Protein AF-A0A520JIV1-F1 (afdb_monomer)

Sequence (71 aa):
MSSFDLRRFVAHGFGGHGKALGLHFHAEGPGWVELALPYDARLIGDPGRGVLASGPIVTMMDMATSLSVWV

Radius of gyration: 13.65 Å; Cα contacts (8 Å, |Δi|>4): 83; chains: 1; bounding box: 40×17×34 Å

Mean predicted aligned error: 3.37 Å

Nearest PDB structures (foldseek):
  1sbk-assembly1_A  TM=7.625E-01  e=7.072E-02  Escherichia coli
  1vi8-assembly1_B  TM=7.847E-01  e=8.646E-02  Escherichia coli
  3e8p-assembly1_D  TM=8.613E-01  e=1.806E-01  Shewanella oneidensis
  3e29-assembly1_D  TM=8.294E-01  e=1.689E-01  Bordetella bronchiseptica
  1vh5-assembly1_A  TM=7.765E-01  e=2.065E-01  Escherichia coli

pLDDT: mean 93.29, std 7.97, range [46.34, 97.75]

Secondary structure (DSSP, 8-state):
-PPP-HHHHHTT---HHHHHTT-EEEEEETTEEEEE----GGGEEETTTTEEPHHHHHHHHHHHHHHHTT-

Solvent-accessible surface area (backbone atoms only — not comparable to full-atom values): 4348 Å² total; per-residue (Å²): 128,86,78,71,59,63,70,69,56,56,72,74,52,54,59,73,6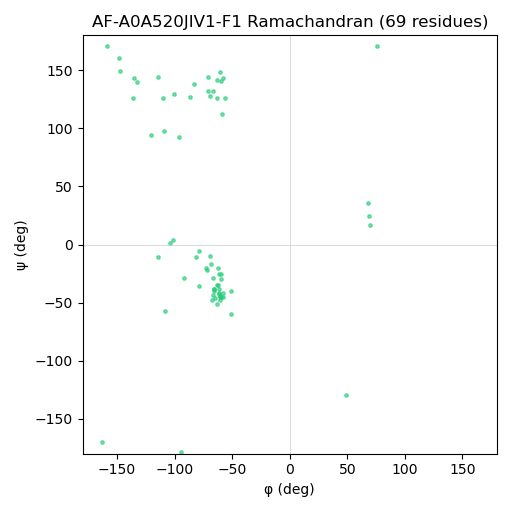8,41,43,76,61,53,46,41,87,71,51,72,47,90,63,36,45,42,65,42,70,63,91,52,83,91,50,40,64,38,80,92,76,67,39,67,33,65,64,67,54,52,53,51,50,53,51,28,56,66,54,14,80,67,67

Foldseek 3Di:
DPQDDLVVVCVVPDDDPCVVQVKHWDDDDQLWTDIDRDQDQVQAPDNVVSHGDCVSVVVRVVVRNVSSVRD

Structure (mmCIF, N/CA/C/O backbone):
data_AF-A0A520JIV1-F1
#
_entr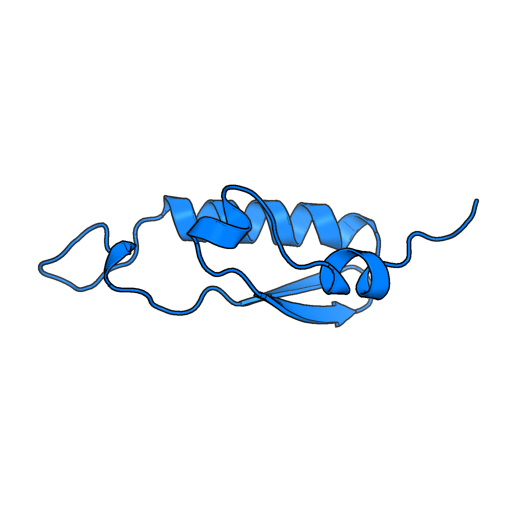y.id   AF-A0A520JIV1-F1
#
loop_
_atom_site.group_PDB
_atom_site.id
_atom_site.typ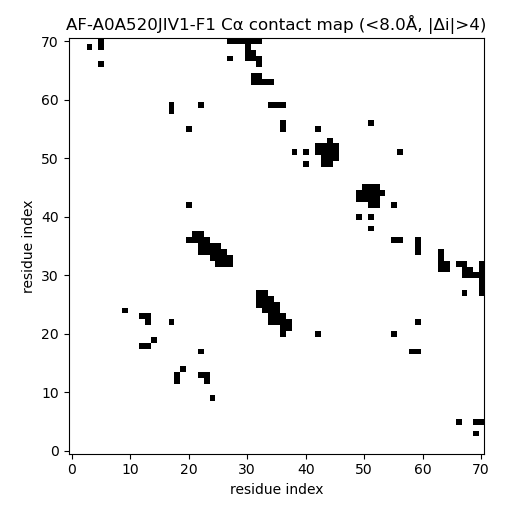e_symbol
_atom_site.label_atom_id
_atom_site.label_alt_id
_atom_site.label_comp_id
_atom_site.label_asym_id
_atom_site.label_entity_id
_atom_site.label_seq_id
_atom_site.pdbx_PDB_ins_code
_atom_site.Cartn_x
_atom_site.Cartn_y
_atom_site.Cartn_z
_atom_site.occupancy
_atom_site.B_iso_or_equiv
_atom_site.auth_seq_id
_atom_site.auth_comp_id
_atom_site.auth_asym_id
_atom_site.auth_atom_id
_atom_site.pdbx_PDB_model_num
ATOM 1 N N . MET A 1 1 ? 21.614 2.727 -19.924 1.00 46.34 1 MET A N 1
ATOM 2 C CA . MET A 1 1 ? 21.205 2.594 -18.512 1.00 46.34 1 MET A CA 1
ATOM 3 C C . MET A 1 1 ? 20.687 1.184 -18.301 1.00 46.34 1 MET A C 1
ATOM 5 O O . MET A 1 1 ? 19.904 0.741 -19.129 1.00 46.34 1 MET A O 1
ATOM 9 N N . SER A 1 2 ? 21.138 0.473 -17.263 1.00 56.00 2 SER A N 1
ATOM 10 C CA . SER A 1 2 ? 20.472 -0.769 -16.840 1.00 56.00 2 SER A CA 1
ATOM 11 C C . SER A 1 2 ? 19.011 -0.434 -16.547 1.00 56.00 2 SER A C 1
ATOM 13 O O . SER A 1 2 ? 18.774 0.511 -15.793 1.00 56.00 2 SER A O 1
ATOM 15 N N . SER A 1 3 ? 18.048 -1.139 -17.149 1.00 78.12 3 SER A N 1
ATOM 16 C CA . SER A 1 3 ? 16.650 -0.976 -16.745 1.00 78.12 3 SER A CA 1
ATOM 17 C C . SER A 1 3 ? 16.515 -1.433 -15.293 1.00 78.12 3 SER A C 1
ATOM 19 O O . SER A 1 3 ? 17.195 -2.369 -14.861 1.00 78.12 3 SER A O 1
ATOM 21 N N . PHE A 1 4 ? 15.698 -0.730 -14.518 1.00 88.31 4 PHE A N 1
ATOM 22 C CA . PHE A 1 4 ? 15.352 -1.158 -13.170 1.00 88.31 4 PHE A CA 1
ATOM 23 C C . PHE A 1 4 ? 14.531 -2.452 -13.260 1.00 88.31 4 PHE A C 1
ATOM 25 O O . PHE A 1 4 ? 13.614 -2.542 -14.071 1.00 88.31 4 PHE A O 1
ATOM 32 N N . ASP A 1 5 ? 14.885 -3.466 -12.470 1.00 91.44 5 ASP A N 1
ATOM 33 C CA . ASP A 1 5 ? 14.141 -4.729 -12.397 1.00 91.44 5 ASP A CA 1
ATOM 34 C C . ASP A 1 5 ? 13.184 -4.666 -11.200 1.00 91.44 5 ASP A C 1
ATOM 36 O O . ASP A 1 5 ? 13.566 -4.957 -10.059 1.00 91.44 5 ASP A O 1
ATOM 40 N N . LEU A 1 6 ? 11.945 -4.233 -11.467 1.00 91.88 6 LEU A N 1
ATOM 41 C CA . LEU A 1 6 ? 10.924 -4.049 -10.437 1.00 91.88 6 LEU A CA 1
ATOM 42 C C . LEU A 1 6 ? 10.603 -5.366 -9.724 1.00 91.88 6 LEU A C 1
ATOM 44 O O . LEU A 1 6 ? 10.543 -5.388 -8.494 1.00 91.88 6 LEU A O 1
ATOM 48 N N . ARG A 1 7 ? 10.491 -6.479 -10.459 1.00 91.81 7 ARG A N 1
ATOM 49 C CA . ARG A 1 7 ? 10.207 -7.800 -9.875 1.00 91.81 7 ARG A CA 1
ATOM 50 C C . ARG A 1 7 ? 11.275 -8.230 -8.890 1.00 91.81 7 ARG A C 1
ATOM 52 O O . ARG A 1 7 ? 10.955 -8.713 -7.804 1.00 91.81 7 ARG A O 1
ATOM 59 N N . ARG A 1 8 ? 12.545 -8.041 -9.243 1.00 92.19 8 ARG A N 1
ATOM 60 C CA . ARG A 1 8 ? 13.654 -8.359 -8.344 1.00 92.19 8 ARG A CA 1
ATOM 61 C C . ARG A 1 8 ? 13.657 -7.463 -7.109 1.00 92.19 8 ARG A C 1
ATOM 63 O O . ARG A 1 8 ? 13.943 -7.955 -6.020 1.00 92.19 8 ARG A O 1
ATOM 70 N N . PHE A 1 9 ? 13.323 -6.183 -7.262 1.00 91.69 9 PHE A N 1
ATOM 71 C CA . PHE A 1 9 ? 13.213 -5.249 -6.144 1.00 91.69 9 PHE A CA 1
ATOM 72 C C . PHE A 1 9 ? 12.102 -5.658 -5.162 1.00 91.69 9 PHE A C 1
ATOM 74 O O . PHE A 1 9 ? 12.360 -5.802 -3.967 1.00 91.69 9 PHE A O 1
ATOM 81 N N . VAL A 1 10 ? 10.885 -5.921 -5.652 1.00 92.81 10 VAL A N 1
ATOM 82 C CA . VAL A 1 10 ? 9.739 -6.278 -4.792 1.00 92.81 10 VAL A CA 1
ATOM 83 C C . VAL A 1 10 ? 9.832 -7.691 -4.213 1.00 92.81 10 VAL A C 1
ATOM 85 O O . VAL A 1 10 ? 9.222 -7.960 -3.179 1.00 92.81 10 VAL A O 1
ATOM 88 N N . ALA A 1 11 ? 10.636 -8.584 -4.803 1.00 91.50 11 ALA A N 1
ATOM 89 C CA . ALA A 1 11 ? 10.895 -9.918 -4.256 1.00 91.50 11 ALA A CA 1
ATOM 90 C C . ALA A 1 11 ? 11.576 -9.888 -2.874 1.00 91.50 11 ALA A C 1
ATOM 92 O O . ALA A 1 11 ? 11.508 -10.867 -2.133 1.00 91.50 11 ALA A O 1
ATOM 93 N N . HIS A 1 12 ? 12.220 -8.777 -2.497 1.00 86.88 12 HIS A N 1
ATOM 94 C CA . HIS A 1 12 ? 12.765 -8.578 -1.148 1.00 86.88 12 HIS A CA 1
ATOM 95 C C . HIS A 1 12 ? 11.697 -8.175 -0.116 1.00 86.88 12 HIS A C 1
ATOM 97 O O . HIS A 1 12 ? 11.980 -8.132 1.082 1.00 86.88 12 HIS A O 1
ATOM 103 N N . GLY A 1 13 ? 10.462 -7.944 -0.568 1.00 85.44 13 GLY A N 1
ATOM 104 C CA . GLY A 1 13 ? 9.344 -7.502 0.252 1.00 85.44 13 GLY A CA 1
ATOM 105 C C . GLY A 1 13 ? 9.422 -6.020 0.618 1.00 85.44 13 GLY A C 1
ATOM 106 O O . GLY A 1 13 ? 10.422 -5.337 0.397 1.00 85.44 13 GLY A O 1
ATOM 107 N N . PHE A 1 14 ? 8.340 -5.509 1.202 1.00 89.19 14 PHE A N 1
ATOM 108 C CA . PHE A 1 14 ? 8.303 -4.138 1.698 1.00 89.19 14 PHE A CA 1
ATOM 109 C C . PHE A 1 14 ? 8.914 -4.051 3.097 1.00 89.19 14 PHE A C 1
ATOM 111 O O . PHE A 1 14 ? 8.663 -4.898 3.954 1.00 89.19 14 PHE A O 1
ATOM 118 N N . GLY A 1 15 ? 9.713 -3.009 3.333 1.00 90.62 15 GLY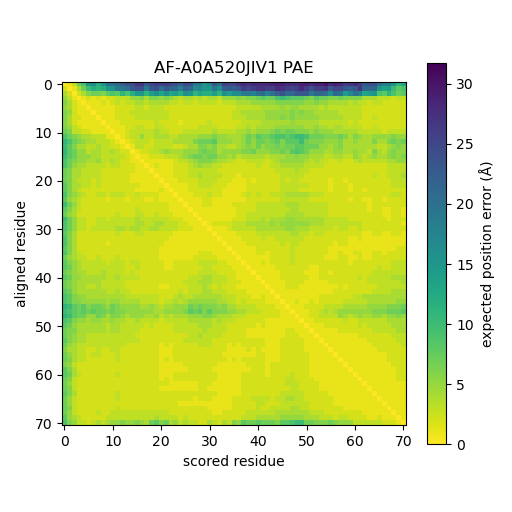 A N 1
ATOM 119 C CA . GLY A 1 15 ? 10.218 -2.631 4.654 1.00 90.62 15 GLY A CA 1
ATOM 120 C C . GLY A 1 15 ? 9.340 -1.575 5.334 1.00 90.62 15 GLY A C 1
ATOM 121 O O . GLY A 1 15 ? 8.326 -1.142 4.786 1.00 90.62 15 GLY A O 1
ATOM 122 N N . GLY A 1 16 ? 9.743 -1.142 6.534 1.00 91.19 16 GLY A N 1
ATOM 123 C CA . GLY A 1 16 ? 9.154 0.010 7.232 1.00 91.19 16 GLY A CA 1
ATOM 124 C C . GLY A 1 16 ? 7.622 -0.013 7.301 1.00 91.19 16 GLY A C 1
ATOM 125 O O . GLY A 1 16 ? 7.025 -1.021 7.684 1.00 91.19 16 GLY A O 1
ATOM 126 N N . HIS A 1 17 ? 6.996 1.098 6.903 1.00 90.56 17 HIS A N 1
ATOM 127 C CA . HIS A 1 17 ? 5.539 1.239 6.870 1.00 90.56 17 HIS A CA 1
ATOM 128 C C . HIS A 1 17 ? 4.864 0.188 5.981 1.00 90.56 17 HIS A C 1
ATOM 130 O O . HIS A 1 17 ? 3.874 -0.396 6.404 1.00 90.56 17 HIS A O 1
ATOM 136 N N . GLY A 1 18 ? 5.418 -0.131 4.806 1.00 92.12 18 GLY A N 1
ATOM 137 C CA . GLY A 1 18 ? 4.828 -1.140 3.922 1.00 92.12 18 GLY A CA 1
ATOM 138 C C . GLY A 1 18 ? 4.763 -2.527 4.569 1.00 92.12 18 GLY A C 1
ATOM 139 O O . GLY A 1 18 ? 3.745 -3.207 4.462 1.00 92.12 18 GLY A O 1
ATOM 140 N N . LYS A 1 19 ? 5.792 -2.903 5.345 1.00 94.38 19 LYS A N 1
ATOM 141 C CA . LYS A 1 19 ? 5.763 -4.123 6.169 1.00 94.38 19 LYS A CA 1
ATOM 142 C C . LYS A 1 19 ? 4.709 -4.051 7.268 1.00 94.38 19 LYS A C 1
ATOM 144 O O . LYS A 1 19 ? 3.986 -5.016 7.488 1.00 94.38 19 LYS A O 1
ATOM 149 N N . ALA A 1 20 ? 4.655 -2.928 7.984 1.00 94.62 20 ALA A N 1
ATOM 150 C CA . ALA A 1 20 ? 3.740 -2.738 9.108 1.00 94.62 20 ALA A CA 1
ATOM 151 C C . ALA A 1 20 ? 2.267 -2.807 8.674 1.00 94.62 20 ALA A C 1
ATOM 153 O O . ALA A 1 20 ? 1.439 -3.341 9.407 1.00 94.62 20 ALA A O 1
ATOM 154 N N . LEU A 1 21 ? 1.972 -2.310 7.471 1.00 96.06 21 LEU A N 1
ATOM 155 C CA . LEU A 1 21 ? 0.650 -2.340 6.849 1.00 96.06 21 LEU A CA 1
ATOM 156 C C . LEU A 1 21 ? 0.311 -3.682 6.182 1.00 96.06 21 LEU A C 1
ATOM 158 O O . LEU A 1 21 ? -0.834 -3.881 5.795 1.00 96.06 21 LEU A O 1
ATOM 162 N N . GLY A 1 22 ? 1.280 -4.592 6.030 1.00 95.69 22 GLY A N 1
ATOM 163 C CA . GLY A 1 22 ? 1.073 -5.858 5.322 1.00 95.69 22 GLY A CA 1
ATOM 164 C C . GLY A 1 22 ? 0.850 -5.674 3.821 1.00 95.69 22 GLY A C 1
ATOM 165 O O . GLY A 1 22 ? 0.038 -6.379 3.234 1.00 95.69 22 GLY A O 1
ATOM 166 N N . LEU A 1 23 ? 1.525 -4.705 3.196 1.00 96.38 23 LEU A N 1
ATOM 167 C CA . LEU A 1 23 ? 1.427 -4.504 1.752 1.00 96.38 23 LEU A CA 1
ATOM 168 C C . LEU A 1 23 ? 2.132 -5.632 0.995 1.00 96.38 23 LEU A C 1
ATOM 170 O O . LEU A 1 23 ? 3.190 -6.113 1.409 1.00 96.38 23 LEU A O 1
ATOM 174 N N . HIS A 1 24 ? 1.564 -6.015 -0.146 1.00 94.75 24 HIS A N 1
ATOM 175 C CA . HIS A 1 24 ? 2.124 -7.033 -1.031 1.00 94.75 24 HIS A CA 1
ATOM 176 C C . HIS A 1 24 ? 2.070 -6.577 -2.487 1.00 94.75 24 HIS A C 1
ATOM 178 O O . HIS A 1 24 ? 1.113 -5.935 -2.913 1.00 94.75 24 HIS A O 1
ATOM 184 N N . PHE A 1 25 ? 3.103 -6.919 -3.255 1.00 95.88 25 PHE A N 1
ATOM 185 C CA . PHE A 1 25 ? 3.085 -6.726 -4.698 1.00 95.88 25 PHE A CA 1
ATOM 186 C C . PHE A 1 25 ? 2.104 -7.726 -5.307 1.00 95.88 25 PHE A C 1
ATOM 188 O O . PHE A 1 25 ? 2.144 -8.905 -4.950 1.00 95.88 25 PHE A O 1
ATOM 195 N N . HIS A 1 26 ? 1.229 -7.254 -6.192 1.00 96.06 26 HIS A N 1
ATOM 196 C CA . HIS A 1 26 ? 0.224 -8.089 -6.838 1.00 96.06 26 HIS A CA 1
ATOM 197 C C . HIS A 1 26 ? 0.574 -8.316 -8.310 1.00 96.06 26 HIS A C 1
ATOM 199 O O . HIS A 1 26 ? 0.743 -9.459 -8.737 1.00 96.06 26 HIS A O 1
ATOM 205 N N . ALA A 1 27 ? 0.726 -7.234 -9.075 1.00 96.50 27 ALA A N 1
ATOM 206 C CA . ALA A 1 27 ? 1.012 -7.283 -10.504 1.00 96.50 27 ALA A CA 1
ATOM 207 C C . ALA A 1 27 ? 1.647 -5.977 -11.008 1.00 96.50 27 ALA A C 1
ATOM 209 O O . ALA A 1 27 ? 1.710 -4.974 -10.300 1.00 96.50 27 ALA A O 1
ATOM 210 N N . GLU A 1 28 ? 2.113 -5.997 -12.253 1.00 96.25 28 GLU A N 1
ATOM 211 C CA . GLU A 1 28 ? 2.632 -4.834 -12.975 1.00 96.25 28 GLU A CA 1
ATOM 212 C C . GLU A 1 28 ? 2.335 -4.970 -14.473 1.00 96.25 28 GLU A C 1
ATOM 214 O O . GLU A 1 28 ? 2.144 -6.079 -14.988 1.00 96.25 28 GLU A O 1
ATOM 219 N N . GLY A 1 29 ? 2.375 -3.845 -15.176 1.00 94.12 29 GLY A N 1
ATOM 220 C CA . GLY A 1 29 ? 2.360 -3.767 -16.630 1.00 94.12 29 GLY A CA 1
ATOM 221 C C . GLY A 1 29 ? 2.831 -2.389 -17.106 1.00 94.12 29 GLY A C 1
ATOM 222 O O . GLY A 1 29 ? 3.325 -1.607 -16.296 1.00 94.12 29 GLY A O 1
ATOM 223 N N . PRO A 1 30 ? 2.689 -2.073 -18.406 1.00 93.75 30 PRO A N 1
ATOM 224 C CA . PRO A 1 30 ? 3.207 -0.822 -18.960 1.00 93.75 30 PRO A CA 1
ATOM 225 C C . PRO A 1 30 ? 2.601 0.405 -18.265 1.00 93.75 30 PRO A C 1
ATOM 227 O O . PRO A 1 30 ? 1.401 0.661 -18.403 1.00 93.75 30 PRO A O 1
ATOM 230 N N . GLY A 1 31 ? 3.420 1.150 -17.518 1.00 92.62 31 GLY A N 1
ATOM 231 C CA . GLY A 1 31 ? 3.009 2.346 -16.782 1.00 92.62 31 GLY A CA 1
ATOM 232 C C . GLY A 1 31 ? 2.092 2.109 -15.579 1.00 92.62 31 GLY A C 1
ATOM 233 O O . GLY A 1 31 ? 1.446 3.057 -15.127 1.00 92.62 31 GLY A O 1
ATOM 234 N N . TRP A 1 32 ? 1.982 0.880 -15.057 1.00 95.69 32 TRP A N 1
ATOM 235 C CA . TRP A 1 32 ? 1.159 0.613 -13.873 1.00 95.69 32 TRP A CA 1
ATOM 236 C C . TRP A 1 32 ? 1.703 -0.501 -12.977 1.00 95.69 32 TRP A C 1
ATOM 238 O O . TRP A 1 32 ? 2.307 -1.474 -13.426 1.00 95.69 32 TRP A O 1
ATOM 248 N N . VAL A 1 33 ? 1.421 -0.365 -11.681 1.00 97.62 33 VAL A N 1
ATOM 249 C CA . VAL A 1 33 ? 1.705 -1.363 -10.645 1.00 97.62 33 VAL A CA 1
ATOM 250 C C . VAL A 1 33 ? 0.464 -1.541 -9.786 1.00 97.62 33 VAL A C 1
ATOM 252 O O . VAL A 1 33 ? -0.207 -0.571 -9.439 1.00 97.62 33 VAL A O 1
ATOM 255 N N . GLU A 1 34 ? 0.182 -2.784 -9.420 1.00 97.75 34 GLU A N 1
ATOM 256 C CA . GLU A 1 34 ? -0.870 -3.154 -8.488 1.00 97.75 34 GLU A CA 1
ATOM 257 C C . GLU A 1 34 ? -0.252 -3.656 -7.182 1.00 97.75 34 GLU A C 1
ATOM 259 O O . GLU A 1 34 ? 0.571 -4.579 -7.157 1.00 97.75 34 GLU A O 1
ATOM 264 N N . LEU A 1 35 ? -0.678 -3.041 -6.081 1.00 97.50 35 LEU A N 1
ATOM 265 C CA . LEU A 1 35 ? -0.360 -3.458 -4.722 1.00 97.50 35 LEU A CA 1
ATOM 266 C C . LEU A 1 35 ? -1.639 -3.910 -4.024 1.00 97.50 35 LEU A C 1
ATOM 268 O O . LEU A 1 35 ? -2.699 -3.315 -4.205 1.00 97.50 35 LEU A O 1
ATOM 272 N N . ALA A 1 36 ? -1.520 -4.928 -3.179 1.00 97.00 36 ALA A N 1
ATOM 273 C CA . ALA A 1 36 ? -2.592 -5.374 -2.308 1.00 97.00 36 ALA A CA 1
ATOM 274 C C . ALA A 1 36 ? -2.379 -4.837 -0.888 1.00 97.00 36 ALA A C 1
A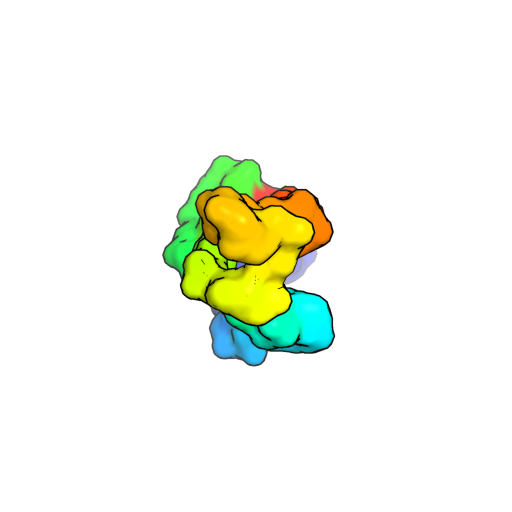TOM 276 O O . ALA A 1 36 ? -1.308 -5.025 -0.302 1.00 97.00 36 ALA A O 1
ATOM 277 N N . LEU A 1 37 ? -3.427 -4.228 -0.328 1.00 97.31 37 LEU A N 1
ATOM 278 C CA . LEU A 1 37 ? -3.577 -3.938 1.097 1.00 97.31 37 LEU A CA 1
ATOM 279 C C . LEU A 1 37 ? -4.670 -4.857 1.656 1.00 97.31 37 LEU A C 1
ATOM 281 O O . LEU A 1 37 ? -5.856 -4.568 1.477 1.00 97.31 37 LEU A O 1
ATOM 285 N N . PRO A 1 38 ? -4.304 -5.984 2.290 1.00 95.62 38 PRO A N 1
ATOM 286 C CA . PRO A 1 38 ? -5.271 -6.848 2.944 1.00 95.62 38 PRO A CA 1
ATOM 287 C C . PRO A 1 38 ? -6.050 -6.077 4.009 1.00 95.62 38 PRO A C 1
ATOM 289 O O . PRO A 1 38 ? -5.498 -5.238 4.722 1.00 95.62 38 PRO A O 1
ATOM 292 N N . TYR A 1 39 ? -7.337 -6.388 4.143 1.00 96.00 39 TYR A N 1
ATOM 293 C CA . TYR A 1 39 ? -8.116 -5.865 5.254 1.00 96.00 39 TYR A CA 1
ATOM 294 C C . TYR A 1 39 ? -7.543 -6.387 6.576 1.00 96.00 39 TYR A C 1
ATOM 296 O O . TYR A 1 39 ? -7.420 -7.596 6.775 1.00 96.00 39 TYR A O 1
ATOM 304 N N . ASP A 1 40 ? -7.232 -5.473 7.489 1.00 96.44 40 ASP A N 1
ATOM 305 C CA . ASP A 1 40 ? -6.712 -5.786 8.815 1.00 96.44 40 ASP A CA 1
ATOM 306 C C . ASP A 1 40 ? -7.421 -4.915 9.853 1.00 96.44 40 ASP A C 1
ATOM 308 O O . ASP A 1 40 ? -7.430 -3.686 9.758 1.00 96.44 40 ASP A O 1
ATOM 312 N N . ALA A 1 41 ? -8.000 -5.554 10.872 1.00 96.44 41 ALA A N 1
ATOM 313 C CA . ALA A 1 41 ? -8.736 -4.864 11.924 1.00 96.44 41 ALA A CA 1
ATOM 314 C C . ALA A 1 41 ? -7.880 -3.846 12.700 1.00 96.44 41 ALA A C 1
ATOM 316 O O . ALA A 1 41 ? -8.409 -2.869 13.224 1.00 96.44 41 ALA A O 1
ATOM 317 N N . ARG A 1 42 ? -6.553 -4.030 12.735 1.00 96.25 42 ARG A N 1
ATOM 318 C CA . ARG A 1 42 ? -5.603 -3.095 13.362 1.00 96.25 42 ARG A CA 1
ATO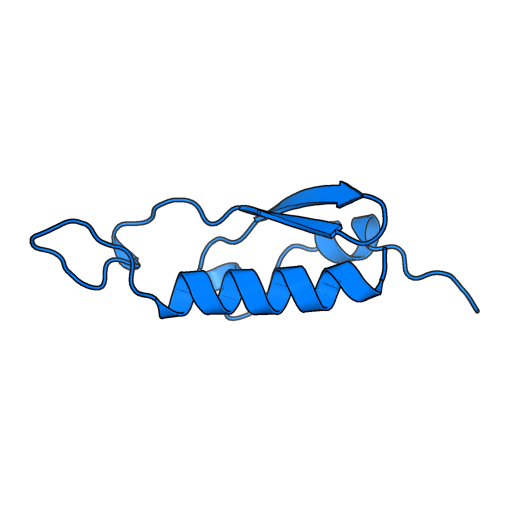M 319 C C . ARG A 1 42 ? -5.500 -1.760 12.619 1.00 96.25 42 ARG A C 1
ATOM 321 O O . ARG A 1 42 ? -4.987 -0.799 13.181 1.00 96.25 42 ARG A O 1
ATOM 328 N N . LEU A 1 43 ? -5.960 -1.707 11.368 1.00 97.25 43 LEU A N 1
ATOM 329 C CA . LEU A 1 43 ? -5.902 -0.537 10.487 1.00 97.25 43 LEU A CA 1
ATOM 330 C C . LEU A 1 43 ? -7.244 0.214 10.396 1.00 97.25 43 LEU A C 1
ATOM 332 O O . LEU A 1 43 ? -7.367 1.168 9.625 1.00 97.25 43 LEU A O 1
ATOM 336 N N . ILE A 1 44 ? -8.257 -0.204 11.160 1.00 97.75 44 ILE A N 1
ATOM 337 C CA . ILE A 1 44 ? -9.576 0.436 11.196 1.00 97.75 44 ILE A CA 1
ATOM 338 C C . ILE A 1 44 ? -9.478 1.816 11.864 1.00 97.75 44 ILE A C 1
ATOM 340 O O . ILE A 1 44 ? -8.980 1.943 12.980 1.00 97.75 44 ILE A O 1
ATOM 344 N N . GLY A 1 45 ? -9.993 2.844 11.185 1.00 97.12 45 GLY A N 1
ATOM 345 C CA . GLY A 1 45 ? -10.120 4.205 11.719 1.00 97.12 45 GLY A CA 1
ATOM 346 C C . GLY A 1 45 ? -11.470 4.475 12.393 1.00 97.12 45 GLY A C 1
ATOM 347 O O . GLY A 1 45 ? -11.534 5.273 13.324 1.00 97.12 45 GLY A O 1
ATOM 348 N N . ASP A 1 46 ? -12.535 3.791 11.957 1.00 96.62 46 ASP A N 1
ATOM 349 C CA . ASP A 1 46 ? -13.868 3.825 12.581 1.00 96.62 46 ASP A CA 1
ATOM 350 C C . ASP A 1 46 ? -14.279 2.406 13.026 1.00 96.62 46 ASP A C 1
ATOM 352 O O . ASP A 1 46 ? -14.816 1.633 12.219 1.00 96.62 46 ASP A O 1
ATOM 356 N N . PRO A 1 47 ? -14.031 2.041 14.302 1.00 93.31 47 PRO A N 1
ATOM 357 C CA . PRO A 1 47 ? -14.343 0.715 14.836 1.00 93.31 47 PRO A CA 1
ATOM 358 C C . PRO A 1 47 ? -15.824 0.345 14.769 1.00 93.31 47 PRO A C 1
ATOM 360 O O . PRO A 1 47 ? -16.145 -0.832 14.634 1.00 93.31 47 PRO A O 1
ATOM 363 N N . GLY A 1 48 ? -16.729 1.327 14.840 1.00 96.38 48 GLY A N 1
ATOM 364 C CA . GLY A 1 48 ? -18.171 1.081 14.798 1.00 96.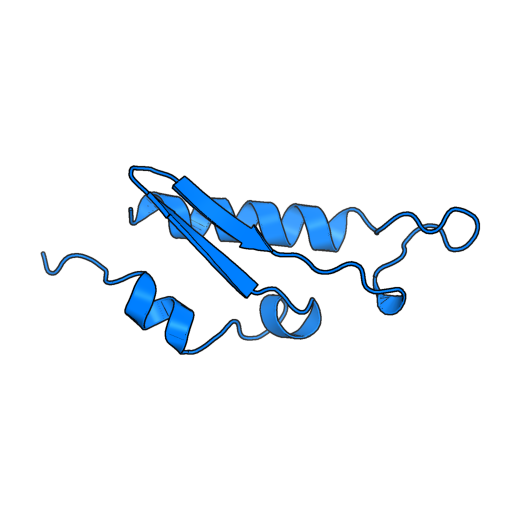38 48 GLY A CA 1
ATOM 365 C C . GLY A 1 48 ? -18.671 0.675 13.412 1.00 96.38 48 GLY A C 1
ATOM 366 O O . GLY A 1 48 ? -19.724 0.051 13.298 1.00 96.38 48 GLY A O 1
ATOM 367 N N . ARG A 1 49 ? -17.916 1.013 12.358 1.00 95.75 49 ARG A N 1
ATOM 368 C CA . ARG A 1 49 ? -18.266 0.724 10.958 1.00 95.75 49 ARG A CA 1
ATOM 369 C C . ARG A 1 49 ? -17.322 -0.259 10.269 1.00 95.75 49 ARG A C 1
ATOM 371 O O . ARG A 1 49 ? -17.627 -0.699 9.166 1.00 95.75 49 ARG A O 1
ATOM 378 N N . GLY A 1 50 ? -16.183 -0.582 10.880 1.00 96.19 50 GLY A N 1
ATOM 379 C CA . GLY A 1 50 ? -15.151 -1.417 10.260 1.00 96.19 50 GLY A CA 1
ATOM 380 C C . GLY A 1 50 ? -14.442 -0.735 9.085 1.00 96.19 50 GLY A C 1
ATOM 381 O O . GLY A 1 50 ? -13.941 -1.404 8.188 1.00 96.19 50 GLY A O 1
ATOM 382 N N . VAL A 1 51 ? -14.425 0.600 9.047 1.00 96.94 51 VAL A N 1
ATOM 383 C CA . VAL A 1 51 ? -13.832 1.351 7.930 1.00 96.94 51 VAL A CA 1
ATOM 384 C C . VAL A 1 51 ? -12.337 1.540 8.165 1.00 96.94 51 VAL A C 1
ATOM 386 O O . VAL A 1 51 ? -11.922 2.046 9.211 1.00 96.94 51 VAL A O 1
ATOM 389 N N . LEU A 1 52 ? -11.524 1.158 7.176 1.00 97.19 52 LEU A N 1
ATOM 390 C CA . LEU A 1 52 ? -10.079 1.381 7.193 1.00 97.19 52 LEU A CA 1
ATOM 391 C C . LEU A 1 52 ? -9.753 2.873 7.299 1.00 97.19 52 LEU A C 1
ATOM 393 O O . LEU A 1 52 ? -10.395 3.716 6.670 1.00 97.19 52 LEU A O 1
ATOM 397 N N . ALA A 1 53 ? -8.723 3.197 8.076 1.00 97.50 53 ALA A N 1
ATOM 398 C CA . ALA A 1 53 ? -8.169 4.539 8.081 1.00 97.50 53 ALA A CA 1
ATOM 399 C C . ALA A 1 53 ? -7.653 4.907 6.677 1.00 97.50 53 ALA A C 1
ATOM 401 O O . ALA A 1 53 ? -7.155 4.060 5.932 1.00 97.50 53 ALA A O 1
ATOM 402 N N . SER A 1 54 ? -7.724 6.192 6.321 1.00 97.00 54 SER A N 1
ATOM 403 C CA . SER A 1 54 ? -7.227 6.676 5.028 1.00 97.00 54 SER A CA 1
ATOM 404 C C . SER A 1 54 ? -5.707 6.561 4.897 1.00 97.00 54 SER A C 1
ATOM 406 O O . SER A 1 54 ? -5.214 6.362 3.793 1.00 97.00 54 SER A O 1
ATOM 408 N N . GLY A 1 55 ? -4.965 6.637 6.009 1.00 96.81 55 GLY A N 1
ATOM 409 C CA . GLY A 1 55 ? -3.500 6.553 6.032 1.00 96.81 55 GLY A CA 1
ATOM 410 C C . GLY A 1 55 ? -2.949 5.333 5.282 1.00 96.81 55 GLY A C 1
ATOM 411 O O . GLY A 1 55 ? -2.248 5.526 4.293 1.00 96.81 55 GLY A O 1
ATOM 412 N N . PRO A 1 56 ? -3.309 4.095 5.672 1.00 97.12 56 PRO A N 1
ATOM 413 C CA . PRO A 1 56 ? -2.927 2.880 4.950 1.00 97.12 56 PRO A CA 1
ATOM 414 C C . PRO A 1 56 ? -3.235 2.905 3.446 1.00 97.12 56 PRO A C 1
ATOM 416 O O . PRO A 1 56 ? -2.411 2.471 2.642 1.00 97.12 56 PRO A O 1
ATOM 419 N N . ILE A 1 57 ? -4.394 3.449 3.058 1.00 96.81 57 ILE A N 1
ATOM 420 C CA . ILE A 1 57 ? -4.824 3.546 1.655 1.00 96.81 57 ILE A CA 1
ATOM 421 C C . ILE A 1 57 ? -3.926 4.526 0.890 1.00 96.81 57 ILE A C 1
ATOM 423 O O . ILE A 1 57 ? -3.416 4.194 -0.176 1.00 96.81 57 ILE A O 1
ATOM 427 N N . VAL A 1 58 ? -3.684 5.716 1.446 1.00 97.25 58 VAL A N 1
ATOM 428 C CA . VAL A 1 58 ? -2.829 6.738 0.825 1.00 97.25 58 VAL A CA 1
ATOM 429 C C . VAL A 1 58 ? -1.377 6.263 0.747 1.00 97.25 58 VAL A C 1
ATOM 431 O O . VAL A 1 58 ? -0.732 6.472 -0.274 1.00 97.25 58 VAL A O 1
ATOM 434 N N . THR A 1 59 ? -0.872 5.561 1.766 1.00 96.56 59 THR A N 1
ATOM 435 C CA . THR A 1 59 ? 0.459 4.936 1.719 1.00 96.56 59 THR A CA 1
ATOM 436 C C . THR A 1 59 ? 0.558 3.894 0.605 1.00 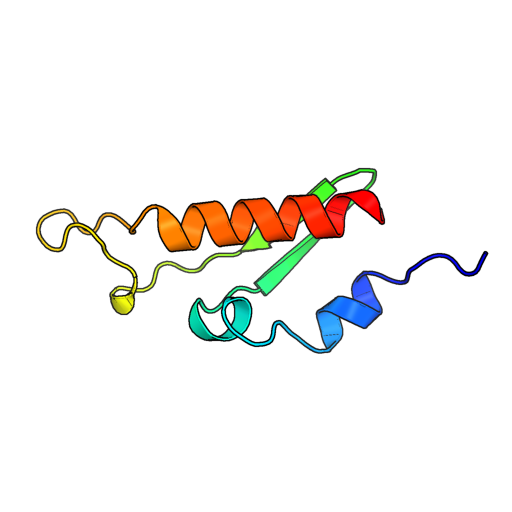96.56 59 THR A C 1
ATOM 438 O O . THR A 1 59 ? 1.551 3.870 -0.118 1.00 96.56 59 THR A O 1
ATOM 441 N N . MET A 1 60 ? -0.464 3.051 0.423 1.00 97.25 60 MET A N 1
ATOM 442 C CA . MET A 1 60 ? -0.505 2.104 -0.695 1.00 97.25 60 MET A CA 1
ATOM 443 C C . MET A 1 60 ? -0.485 2.830 -2.046 1.00 97.25 60 MET A C 1
ATOM 445 O O . MET A 1 60 ? 0.275 2.433 -2.928 1.00 97.25 60 MET A O 1
ATOM 449 N N . MET A 1 61 ? -1.286 3.890 -2.202 1.00 97.38 61 MET A N 1
ATOM 450 C CA . MET A 1 61 ? -1.332 4.684 -3.435 1.00 97.38 61 MET A CA 1
ATOM 451 C C . MET A 1 61 ? 0.024 5.324 -3.751 1.00 97.38 61 MET A C 1
ATOM 453 O O . MET A 1 61 ? 0.501 5.178 -4.871 1.00 97.38 61 MET A O 1
ATOM 457 N N . ASP A 1 62 ? 0.665 5.960 -2.765 1.00 96.81 62 ASP A N 1
ATOM 458 C CA . ASP A 1 62 ? 1.984 6.594 -2.907 1.00 96.81 62 ASP A CA 1
ATOM 459 C C . ASP A 1 62 ? 3.059 5.594 -3.361 1.00 96.81 62 ASP A C 1
ATOM 461 O O . ASP A 1 62 ? 3.807 5.840 -4.316 1.00 96.81 62 ASP A O 1
ATOM 465 N N . MET A 1 63 ? 3.088 4.408 -2.742 1.00 95.94 63 MET A N 1
ATOM 466 C CA . MET A 1 63 ? 4.015 3.352 -3.143 1.00 95.94 63 MET A CA 1
ATOM 467 C C . MET A 1 63 ? 3.706 2.805 -4.539 1.00 95.94 63 MET A C 1
ATOM 469 O O . MET A 1 63 ? 4.633 2.620 -5.325 1.00 95.94 63 MET A O 1
ATOM 473 N N . ALA A 1 64 ? 2.435 2.563 -4.876 1.00 96.38 64 ALA A N 1
ATOM 474 C CA . ALA A 1 64 ? 2.055 2.077 -6.203 1.00 96.38 64 ALA A CA 1
ATOM 475 C C . ALA A 1 64 ? 2.494 3.067 -7.293 1.00 96.38 64 ALA A C 1
ATOM 477 O O . ALA A 1 64 ? 3.131 2.668 -8.269 1.00 96.38 64 ALA A O 1
ATOM 478 N N . THR A 1 65 ? 2.261 4.368 -7.086 1.00 96.44 65 THR A N 1
ATOM 479 C CA . THR A 1 65 ? 2.708 5.404 -8.025 1.00 96.44 65 THR A CA 1
ATOM 480 C C . THR A 1 65 ? 4.230 5.501 -8.101 1.00 96.44 65 THR A C 1
ATOM 482 O O . THR A 1 65 ? 4.776 5.596 -9.199 1.00 96.44 65 THR A O 1
ATOM 485 N N . SER A 1 66 ? 4.932 5.384 -6.971 1.00 94.19 66 SER A N 1
ATOM 486 C CA . SER A 1 66 ? 6.401 5.420 -6.927 1.00 94.19 66 SER A CA 1
ATOM 487 C C . SER A 1 66 ? 7.049 4.259 -7.683 1.00 94.19 66 SER A C 1
ATOM 489 O O . SER A 1 66 ? 8.105 4.430 -8.286 1.00 94.19 66 SER A O 1
ATOM 491 N N . LEU A 1 67 ? 6.431 3.075 -7.665 1.00 94.94 67 LEU A N 1
ATOM 492 C CA . LEU A 1 67 ? 6.916 1.914 -8.415 1.00 94.94 67 LEU A CA 1
ATOM 493 C C . LEU A 1 67 ? 6.542 2.002 -9.901 1.00 94.94 67 LEU A C 1
ATOM 495 O O . LEU A 1 67 ? 7.349 1.625 -10.745 1.00 94.94 67 LEU A O 1
ATOM 499 N N . SER A 1 68 ? 5.362 2.545 -10.224 1.00 95.88 68 SER A N 1
ATOM 500 C CA . SER A 1 68 ? 4.854 2.626 -11.602 1.00 95.88 68 SER A CA 1
ATOM 501 C C . SER A 1 68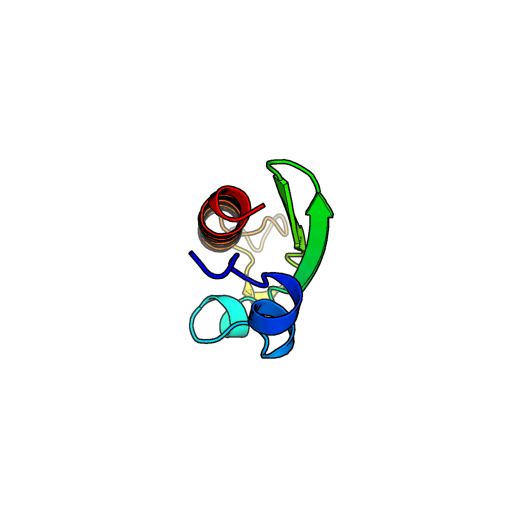 ? 5.720 3.446 -12.556 1.00 95.88 68 SER A C 1
ATOM 503 O O . SER A 1 68 ? 5.716 3.183 -13.750 1.00 95.88 68 SER A O 1
ATOM 505 N N . VAL A 1 69 ? 6.511 4.399 -12.052 1.00 94.06 69 VAL A N 1
ATOM 506 C CA . VAL A 1 69 ? 7.417 5.196 -12.899 1.00 94.06 69 VAL A CA 1
ATOM 507 C C . VAL A 1 69 ? 8.592 4.388 -13.464 1.00 94.06 69 VAL A C 1
ATOM 509 O O . VAL A 1 69 ? 9.335 4.894 -14.304 1.00 94.06 69 VAL A O 1
ATOM 512 N N . TRP A 1 70 ? 8.781 3.154 -12.991 1.00 92.12 70 TRP A N 1
ATOM 513 C CA . TRP A 1 70 ? 9.855 2.261 -13.415 1.00 92.12 70 TRP A CA 1
ATOM 514 C C . TRP A 1 70 ? 9.401 1.143 -14.366 1.00 92.12 70 TRP A C 1
ATOM 516 O O . TRP A 1 70 ? 10.246 0.334 -14.757 1.00 92.12 70 TRP A O 1
ATOM 526 N N . VAL A 1 71 ? 8.112 1.091 -14.730 1.00 89.88 71 VAL A N 1
ATOM 527 C CA . VAL A 1 71 ? 7.503 0.085 -15.629 1.00 89.88 71 VAL A CA 1
ATOM 528 C C . VAL A 1 71 ? 6.786 0.697 -16.824 1.00 89.88 71 VAL A C 1
ATOM 530 O O . VAL A 1 71 ? 6.340 1.859 -16.744 1.00 89.88 71 VAL A O 1
#